Protein AF-A0A136LK55-F1 (afdb_monomer_lite)

Radius of gyration: 18.81 Å; chains: 1; bounding box: 46×28×51 Å

pLDDT: mean 88.57, std 11.25, range [49.25, 97.56]

Structure (mmCIF, N/CA/C/O backbone):
data_AF-A0A136LK55-F1
#
_entry.id   AF-A0A136LK55-F1
#
loop_
_atom_site.group_PDB
_atom_site.id
_atom_site.type_symbol
_atom_site.label_atom_id
_atom_site.label_alt_id
_atom_site.label_comp_id
_atom_site.label_asym_id
_atom_site.label_entity_id
_atom_site.label_seq_id
_atom_site.pdbx_PDB_ins_code
_atom_site.Cartn_x
_atom_site.Cartn_y
_atom_site.Cartn_z
_atom_site.occupancy
_atom_site.B_iso_or_equiv
_atom_site.auth_seq_id
_atom_site.auth_comp_id
_atom_site.auth_asym_id
_atom_site.auth_atom_id
_atom_site.pdbx_PDB_model_num
ATOM 1 N N . ALA A 1 1 ? 3.756 -10.799 5.385 1.00 53.56 1 ALA A N 1
ATOM 2 C CA . ALA A 1 1 ? 4.457 -9.558 5.006 1.00 53.56 1 ALA A CA 1
ATOM 3 C C . ALA A 1 1 ? 5.941 -9.877 4.938 1.00 53.56 1 ALA A C 1
ATOM 5 O O . ALA A 1 1 ? 6.401 -10.653 5.768 1.00 53.56 1 ALA A O 1
ATOM 6 N N . ASP A 1 2 ? 6.641 -9.381 3.924 1.00 59.12 2 ASP A N 1
ATOM 7 C CA . ASP A 1 2 ? 8.095 -9.568 3.798 1.00 59.12 2 ASP A CA 1
ATOM 8 C C . ASP A 1 2 ? 8.825 -8.593 4.733 1.00 59.12 2 ASP A C 1
ATOM 10 O O . ASP A 1 2 ? 8.261 -7.560 5.096 1.00 59.12 2 ASP A O 1
ATOM 14 N N . LEU A 1 3 ? 10.064 -8.897 5.121 1.00 53.25 3 LEU A N 1
ATOM 15 C CA . LEU A 1 3 ? 10.860 -8.068 6.033 1.00 53.25 3 LEU A CA 1
ATOM 16 C C . LEU A 1 3 ? 11.080 -6.639 5.509 1.00 53.25 3 LEU A C 1
ATOM 18 O O . LEU A 1 3 ? 11.327 -5.731 6.301 1.00 53.25 3 LEU A O 1
ATOM 22 N N . PHE A 1 4 ? 10.983 -6.445 4.193 1.00 59.75 4 PHE A N 1
ATOM 23 C CA . PHE A 1 4 ? 11.211 -5.164 3.524 1.00 59.75 4 PHE A CA 1
ATOM 24 C C . PHE A 1 4 ? 9.923 -4.398 3.182 1.00 59.75 4 PHE A C 1
ATOM 26 O O . PHE A 1 4 ? 10.001 -3.285 2.659 1.00 59.75 4 PHE A O 1
ATOM 33 N N . ASP A 1 5 ? 8.736 -4.948 3.475 1.00 70.06 5 ASP A N 1
ATOM 34 C CA . ASP A 1 5 ? 7.486 -4.218 3.254 1.00 70.06 5 ASP A CA 1
ATOM 35 C C . ASP A 1 5 ? 7.338 -3.095 4.286 1.00 70.06 5 ASP A C 1
ATOM 37 O O . ASP A 1 5 ? 7.184 -3.328 5.487 1.00 70.06 5 ASP A O 1
ATOM 41 N N . SER A 1 6 ? 7.347 -1.857 3.800 1.00 75.44 6 SER A N 1
ATOM 42 C CA . SER A 1 6 ? 6.962 -0.684 4.573 1.00 75.44 6 SER A CA 1
ATOM 43 C C . SER A 1 6 ? 5.540 -0.260 4.215 1.00 75.44 6 SER A C 1
ATOM 45 O O . SER A 1 6 ? 5.188 -0.113 3.041 1.00 75.44 6 SER A O 1
ATOM 47 N N . PHE A 1 7 ? 4.725 -0.054 5.247 1.00 82.38 7 PHE A N 1
ATOM 48 C CA . PHE A 1 7 ? 3.375 0.488 5.143 1.00 82.38 7 PHE A CA 1
ATOM 49 C C . PHE A 1 7 ? 3.344 1.862 5.802 1.00 82.38 7 PHE A C 1
ATOM 51 O O . PHE A 1 7 ? 3.934 2.074 6.866 1.00 82.38 7 PHE A O 1
ATOM 58 N N . ILE A 1 8 ? 2.680 2.817 5.153 1.00 82.62 8 ILE A N 1
ATOM 59 C CA . ILE A 1 8 ? 2.512 4.155 5.721 1.00 82.62 8 ILE A CA 1
ATOM 60 C C . ILE A 1 8 ? 1.700 4.042 7.015 1.00 82.62 8 ILE A C 1
ATOM 62 O O . ILE A 1 8 ? 0.698 3.337 7.066 1.00 82.62 8 ILE A O 1
ATOM 66 N N . GLY A 1 9 ? 2.145 4.746 8.057 1.00 81.19 9 GLY A N 1
ATOM 67 C CA . GLY A 1 9 ? 1.479 4.771 9.362 1.00 81.19 9 GLY A CA 1
ATOM 68 C C . GLY A 1 9 ? 1.938 3.687 10.342 1.00 81.19 9 GLY A C 1
ATOM 69 O O . GLY A 1 9 ? 1.611 3.781 11.522 1.00 81.19 9 GLY A O 1
ATOM 70 N N . GLU A 1 10 ? 2.756 2.720 9.915 1.00 87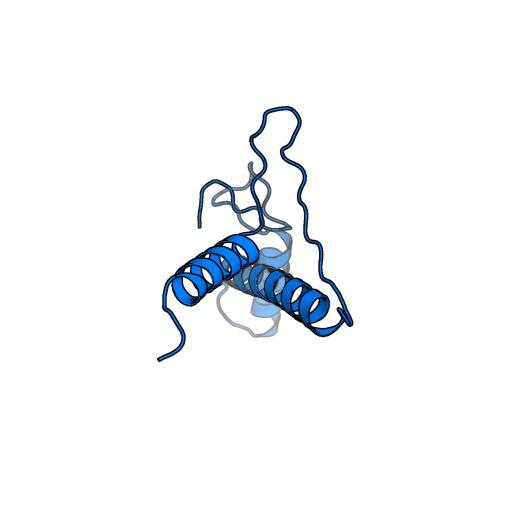.44 10 GLU A N 1
ATOM 71 C CA . GLU A 1 10 ? 3.267 1.648 10.781 1.00 87.44 10 GL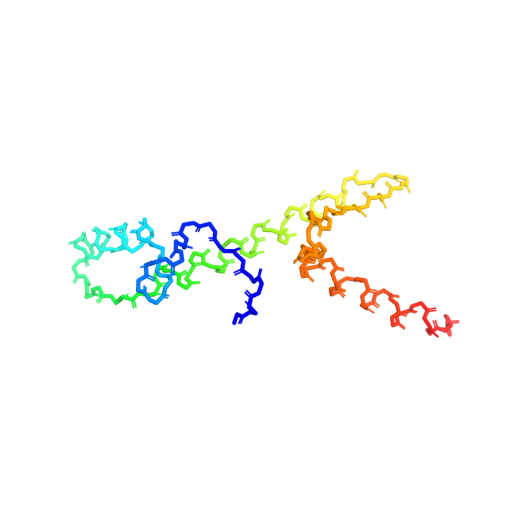U A CA 1
ATOM 72 C C . GLU A 1 10 ? 4.669 1.960 11.307 1.00 87.44 10 GLU A C 1
ATOM 74 O O . GLU A 1 10 ? 5.697 1.586 10.731 1.00 87.44 10 GLU A O 1
ATOM 79 N N . SER A 1 11 ? 4.722 2.666 12.433 1.00 83.44 11 SER A N 1
ATOM 80 C CA . SER A 1 11 ? 5.994 2.989 13.078 1.00 83.44 11 SER A CA 1
ATOM 81 C C . SER A 1 11 ? 6.643 1.744 13.687 1.00 83.44 11 SER A C 1
ATOM 83 O O . SER A 1 11 ? 5.988 0.942 14.347 1.00 83.44 11 SER A O 1
ATOM 85 N N . TRP A 1 12 ? 7.959 1.591 13.506 1.00 79.88 12 TRP A N 1
ATOM 86 C CA . TRP A 1 12 ? 8.686 0.374 13.897 1.00 79.88 12 TRP A CA 1
ATOM 87 C C . TRP A 1 12 ? 8.654 0.057 15.396 1.00 79.88 12 TRP A C 1
ATOM 89 O O . TRP A 1 12 ? 8.770 -1.108 15.764 1.00 79.88 12 TRP A O 1
ATOM 99 N N . PHE A 1 13 ? 8.517 1.089 16.230 1.00 79.94 13 PHE A N 1
ATOM 100 C CA . PHE A 1 13 ? 8.486 1.011 17.691 1.00 79.94 13 PHE A CA 1
ATOM 101 C C . PHE A 1 13 ? 7.078 0.764 18.249 1.00 79.94 13 PHE A C 1
ATOM 103 O O . PHE A 1 13 ? 6.915 0.591 19.455 1.00 79.94 13 PHE A O 1
ATOM 110 N N . VAL A 1 14 ? 6.051 0.780 17.395 1.00 85.12 14 VAL A N 1
ATOM 111 C CA . VAL A 1 14 ? 4.672 0.509 17.799 1.00 85.12 14 VAL A CA 1
ATOM 112 C C . VAL A 1 14 ? 4.471 -1.001 17.890 1.00 85.12 14 VAL A C 1
ATOM 114 O O . VAL A 1 14 ? 4.883 -1.744 16.994 1.00 85.12 14 VAL A O 1
ATOM 117 N N . ARG A 1 15 ? 3.831 -1.450 18.980 1.00 86.12 15 ARG A N 1
ATOM 118 C CA . ARG A 1 15 ? 3.474 -2.859 19.203 1.00 86.12 15 ARG A CA 1
ATOM 119 C C . ARG A 1 15 ? 2.754 -3.412 17.973 1.00 86.12 15 ARG A C 1
ATOM 121 O O . ARG A 1 15 ? 1.919 -2.725 17.394 1.00 86.12 15 ARG A O 1
ATOM 128 N N . ASP A 1 16 ? 3.127 -4.620 17.558 1.00 84.12 16 ASP A N 1
ATOM 129 C CA . ASP A 1 16 ? 2.553 -5.339 16.410 1.00 84.12 16 ASP A CA 1
ATOM 130 C C . ASP A 1 16 ? 2.547 -4.560 15.081 1.00 84.12 16 ASP A C 1
ATOM 132 O O . ASP A 1 16 ? 1.862 -4.939 14.129 1.00 84.12 16 ASP A O 1
ATOM 136 N N . ARG A 1 17 ? 3.350 -3.484 14.988 1.00 88.06 17 ARG A N 1
ATOM 137 C CA . ARG A 1 17 ? 3.403 -2.576 13.833 1.00 88.06 17 ARG A CA 1
ATOM 138 C C . ARG A 1 17 ? 2.021 -2.017 13.487 1.00 88.06 17 ARG A C 1
ATOM 140 O O . ARG A 1 17 ? 1.679 -1.899 12.316 1.00 88.06 17 ARG A O 1
ATOM 147 N N . LEU A 1 18 ? 1.222 -1.693 14.505 1.00 91.56 18 LEU A N 1
ATOM 148 C CA . LEU A 1 18 ? -0.102 -1.112 14.300 1.00 91.56 18 LEU A CA 1
ATOM 149 C C . LEU A 1 18 ? -0.016 0.236 13.579 1.00 91.56 18 LEU A C 1
ATOM 151 O O . LEU A 1 18 ? 0.837 1.078 13.885 1.00 91.56 18 LEU A O 1
ATOM 155 N N . ASN A 1 19 ? -0.961 0.462 12.671 1.00 93.81 19 ASN A N 1
ATOM 156 C CA . ASN A 1 19 ? -1.235 1.785 12.143 1.00 93.81 19 ASN A CA 1
ATOM 157 C C . ASN A 1 19 ? -2.159 2.515 13.124 1.00 93.81 19 ASN A C 1
ATOM 159 O O . ASN A 1 19 ? -3.381 2.405 13.060 1.00 93.81 19 ASN A O 1
ATOM 163 N N . LEU A 1 20 ? -1.560 3.273 14.046 1.00 93.44 20 LEU A N 1
ATOM 164 C CA . LEU A 1 20 ? -2.293 3.942 15.127 1.00 93.44 20 LEU A CA 1
ATOM 165 C C . LEU A 1 20 ? -3.382 4.897 14.626 1.00 93.44 20 LEU A C 1
ATOM 167 O O . LEU A 1 20 ? -4.388 5.072 15.306 1.00 93.44 20 LEU A O 1
ATOM 171 N N . GLN A 1 21 ? -3.195 5.512 13.454 1.00 94.25 21 GLN A N 1
ATOM 172 C CA . GLN A 1 21 ? -4.200 6.401 12.871 1.00 94.25 21 GLN A CA 1
ATOM 173 C C . GLN A 1 21 ? -5.431 5.603 12.436 1.00 94.25 21 GLN A C 1
ATOM 175 O O . GLN A 1 21 ? -6.549 5.951 12.814 1.00 94.25 21 GLN A O 1
ATOM 180 N N . SER A 1 22 ? -5.221 4.506 11.705 1.00 95.75 22 SER A N 1
ATOM 181 C CA . SER A 1 22 ? -6.299 3.612 11.275 1.00 95.75 22 SER A CA 1
ATOM 182 C C . SER A 1 22 ? -7.017 2.970 12.463 1.00 95.75 22 SER A C 1
ATOM 184 O O . SER A 1 22 ? -8.244 2.960 12.499 1.00 95.75 22 SER A O 1
ATOM 186 N N . GLU A 1 23 ? -6.278 2.500 13.473 1.00 96.62 23 GLU A N 1
ATOM 187 C CA . GLU A 1 23 ? -6.876 1.921 14.684 1.00 96.62 23 GLU A CA 1
ATOM 188 C C . GLU A 1 23 ? -7.687 2.955 15.481 1.00 96.62 23 GLU A C 1
ATOM 190 O O . GLU A 1 23 ? -8.788 2.653 15.939 1.00 96.62 23 GLU A O 1
ATOM 195 N N . ALA A 1 24 ? -7.196 4.193 15.618 1.00 95.88 24 ALA A N 1
ATOM 196 C CA . ALA A 1 24 ? -7.928 5.255 16.311 1.00 95.88 24 ALA A CA 1
ATOM 197 C C . ALA A 1 24 ? -9.243 5.607 15.597 1.00 95.88 24 ALA A C 1
ATOM 199 O O . ALA A 1 24 ? -10.281 5.751 16.245 1.00 95.88 24 ALA A O 1
ATOM 200 N N . LEU A 1 25 ? -9.222 5.698 14.264 1.00 96.88 25 LEU A N 1
ATOM 201 C CA . LEU A 1 25 ? -10.432 5.918 13.470 1.00 96.88 25 LEU A CA 1
ATOM 202 C C . LEU A 1 25 ? -11.416 4.752 13.606 1.00 96.88 25 LEU A C 1
ATOM 204 O O . LEU A 1 25 ? -12.611 4.983 13.778 1.00 96.88 25 LEU A O 1
ATOM 208 N N . ALA A 1 26 ? -10.929 3.510 13.599 1.00 97.00 26 ALA A N 1
ATOM 209 C CA . ALA A 1 26 ? -11.774 2.335 13.777 1.00 97.00 26 ALA A CA 1
ATOM 210 C C . ALA A 1 26 ? -12.420 2.286 15.167 1.00 97.00 26 ALA A C 1
ATOM 212 O O . ALA A 1 26 ? -13.602 1.971 15.276 1.00 97.00 26 ALA A O 1
ATOM 213 N N . GLN A 1 27 ? -11.697 2.663 16.226 1.00 96.94 27 GLN A N 1
ATOM 214 C CA . GLN A 1 27 ? -12.284 2.797 17.562 1.00 96.94 27 GLN A CA 1
ATOM 215 C C . GLN A 1 27 ? -13.424 3.821 17.568 1.00 96.94 27 GLN A C 1
ATOM 217 O O . GLN A 1 27 ? -14.519 3.505 18.032 1.00 96.94 27 GLN A O 1
ATOM 222 N N . LEU A 1 28 ? -13.219 5.006 16.984 1.00 97.56 28 LEU A N 1
ATOM 223 C CA . LEU A 1 28 ? -14.275 6.018 16.867 1.00 97.56 28 LEU A CA 1
ATOM 224 C C . LEU A 1 28 ? -15.482 5.497 16.076 1.00 97.56 28 LEU A C 1
ATOM 226 O O . LEU A 1 28 ? -16.619 5.659 16.517 1.00 97.56 28 LEU A O 1
ATOM 230 N N . GLN A 1 29 ? -15.244 4.814 14.957 1.00 97.12 29 GLN A N 1
ATOM 231 C CA . GLN A 1 29 ? -16.307 4.230 14.142 1.00 97.12 29 GLN A CA 1
ATOM 232 C C . GLN A 1 29 ? -17.100 3.170 14.920 1.00 97.12 29 GLN A C 1
ATOM 234 O O . GLN A 1 29 ? -18.327 3.158 14.888 1.00 97.12 29 GLN A O 1
ATOM 239 N N . THR A 1 30 ? -16.424 2.321 15.696 1.00 96.75 30 THR A N 1
ATOM 240 C CA . THR A 1 30 ? -17.090 1.287 16.503 1.00 96.75 30 THR A CA 1
ATOM 241 C C . THR A 1 30 ? -17.949 1.867 17.628 1.00 96.75 30 THR A C 1
ATOM 243 O O . THR A 1 30 ? -19.002 1.304 17.930 1.00 96.75 30 THR A O 1
ATOM 246 N N . LEU A 1 31 ? -17.550 3.015 18.198 1.00 96.19 31 LEU A N 1
ATOM 247 C CA . LEU A 1 31 ? -18.351 3.757 19.176 1.00 96.19 31 LEU A CA 1
ATOM 248 C C . LEU A 1 31 ? -19.631 4.322 18.548 1.00 96.19 31 LEU A C 1
ATOM 250 O O . LEU A 1 31 ? -20.678 4.292 19.189 1.00 96.19 31 LEU A O 1
ATOM 254 N N . ILE A 1 32 ? -19.555 4.801 17.302 1.00 97.12 32 ILE A N 1
ATOM 255 C CA . ILE A 1 32 ? -20.717 5.284 16.541 1.00 97.12 32 ILE A CA 1
ATOM 256 C C . ILE A 1 32 ? -21.656 4.120 16.195 1.00 97.12 32 ILE A C 1
ATOM 258 O O . ILE A 1 32 ? -22.866 4.226 16.380 1.00 97.12 32 ILE A O 1
ATOM 262 N N . ASP A 1 33 ? -21.101 2.996 15.739 1.00 95.75 33 ASP A N 1
ATOM 263 C CA . ASP A 1 33 ? -21.877 1.850 15.251 1.00 95.75 33 ASP A CA 1
ATOM 264 C C . ASP A 1 33 ? -22.389 0.922 16.368 1.00 95.75 33 ASP A C 1
ATOM 266 O O . ASP A 1 33 ? -23.132 -0.024 16.093 1.00 95.75 33 ASP A O 1
ATOM 270 N N . GLY A 1 34 ? -21.962 1.136 17.617 1.00 94.31 34 GLY A N 1
ATOM 271 C CA . GLY A 1 34 ? -22.281 0.266 18.753 1.00 94.31 34 GLY A CA 1
ATOM 272 C C . GLY A 1 34 ? -21.705 -1.150 18.625 1.00 94.31 34 GLY A C 1
ATOM 273 O O . GLY A 1 34 ? -22.277 -2.106 19.151 1.00 94.31 34 GLY A O 1
ATOM 274 N N . ARG A 1 35 ? -20.596 -1.312 17.895 1.00 94.25 35 ARG A N 1
ATOM 275 C CA . ARG A 1 35 ? -19.945 -2.610 17.640 1.00 94.25 35 ARG A CA 1
ATOM 276 C C . ARG A 1 35 ? -18.697 -2.772 18.511 1.00 94.25 35 ARG A C 1
ATOM 278 O O . ARG A 1 35 ? -18.083 -1.778 18.882 1.00 94.25 35 ARG A O 1
ATOM 285 N N . PRO A 1 36 ? -18.272 -4.007 18.833 1.00 94.62 36 PRO A N 1
ATOM 286 C CA . PRO A 1 36 ? -17.016 -4.209 19.542 1.00 94.62 36 PRO A CA 1
ATOM 287 C C . PRO A 1 36 ? -15.822 -3.915 18.625 1.00 94.62 36 PRO A C 1
ATOM 289 O O . PRO A 1 36 ? -15.731 -4.451 17.518 1.00 94.62 36 PRO A O 1
ATOM 292 N N . TYR A 1 37 ? -14.883 -3.111 19.117 1.00 96.19 37 TYR A N 1
ATOM 293 C CA . TYR A 1 37 ? -13.590 -2.901 18.471 1.00 96.19 37 TYR A CA 1
ATOM 294 C C . TYR A 1 37 ? -12.742 -4.182 18.486 1.00 96.19 37 TYR A C 1
ATOM 296 O O . TYR A 1 37 ? -12.721 -4.925 19.471 1.00 96.19 37 TYR A O 1
ATOM 304 N N . ARG A 1 38 ? -12.028 -4.429 17.382 1.00 96.19 38 ARG A N 1
ATOM 305 C CA . ARG A 1 38 ? -11.059 -5.520 17.232 1.00 96.19 38 ARG A CA 1
ATOM 306 C C . ARG A 1 38 ? -9.729 -4.937 16.764 1.00 96.19 38 ARG A C 1
ATOM 308 O O . ARG A 1 38 ? -9.625 -4.496 15.623 1.00 96.19 38 ARG A O 1
ATOM 315 N N . GLU A 1 39 ? -8.739 -4.949 17.650 1.00 94.62 39 GLU A N 1
ATOM 316 C CA . GLU A 1 39 ? -7.402 -4.414 17.377 1.00 94.62 39 GLU A CA 1
ATOM 317 C C . GLU A 1 39 ? -6.739 -5.121 16.190 1.00 94.62 39 GLU A C 1
ATOM 319 O O . GLU A 1 39 ? -6.806 -6.345 16.056 1.00 94.62 39 GLU A O 1
ATOM 324 N N . GLY A 1 40 ? -6.099 -4.336 15.325 1.00 94.69 40 GLY A N 1
ATOM 325 C CA . GLY A 1 40 ? -5.301 -4.830 14.206 1.00 94.69 40 GLY A CA 1
ATOM 326 C C . GLY A 1 40 ? -6.094 -5.069 12.923 1.00 94.69 40 GLY A C 1
ATOM 327 O O . GLY A 1 40 ? -5.484 -5.191 11.859 1.00 94.69 40 GLY A O 1
ATOM 328 N N . VAL A 1 41 ? -7.432 -5.101 12.983 1.00 95.94 41 VAL A N 1
ATOM 329 C CA . VAL A 1 41 ? -8.279 -5.237 11.785 1.00 95.94 41 VAL A CA 1
ATOM 330 C C . VAL A 1 41 ? -8.092 -4.031 10.868 1.00 95.94 41 VAL A C 1
ATOM 332 O O . VAL A 1 41 ? -7.787 -4.204 9.691 1.00 95.94 41 VAL A O 1
ATOM 335 N N . ALA A 1 42 ? -8.174 -2.819 11.418 1.00 96.19 42 ALA A N 1
ATOM 336 C CA . ALA A 1 42 ? -8.027 -1.590 10.643 1.00 96.19 42 ALA A CA 1
ATOM 337 C C . ALA A 1 42 ? -6.606 -1.420 10.083 1.00 96.19 42 ALA A C 1
ATOM 339 O O . ALA A 1 42 ? -6.425 -0.933 8.970 1.00 96.19 42 ALA A O 1
ATOM 340 N N . THR A 1 43 ? -5.583 -1.863 10.818 1.00 95.06 43 THR A N 1
ATOM 341 C CA . THR A 1 43 ? -4.206 -1.933 10.313 1.00 95.06 43 THR A CA 1
ATOM 342 C C . THR A 1 43 ? -4.106 -2.899 9.134 1.00 95.06 43 THR A C 1
ATOM 344 O O . THR A 1 43 ? -3.508 -2.561 8.116 1.00 95.06 43 THR A O 1
ATOM 347 N N . ALA A 1 44 ? -4.685 -4.099 9.237 1.00 94.25 44 ALA A N 1
ATOM 348 C CA . ALA A 1 44 ? -4.648 -5.081 8.155 1.00 94.25 44 ALA A CA 1
ATOM 349 C C . ALA A 1 44 ? -5.356 -4.573 6.889 1.00 94.25 44 ALA A C 1
ATOM 351 O O . ALA A 1 44 ? -4.826 -4.738 5.790 1.00 94.25 44 ALA A O 1
ATOM 352 N N . GLU A 1 45 ? -6.501 -3.908 7.043 1.00 95.56 45 GLU A N 1
ATOM 353 C CA . GLU A 1 45 ? -7.210 -3.242 5.946 1.00 95.56 45 GLU A CA 1
ATOM 354 C C . GLU A 1 45 ? -6.353 -2.128 5.327 1.00 95.56 45 GLU A C 1
ATOM 356 O O . GLU A 1 45 ? -6.126 -2.128 4.118 1.00 95.56 45 GLU A O 1
ATOM 361 N N . ALA A 1 46 ? -5.743 -1.267 6.149 1.00 94.25 46 ALA A N 1
ATOM 362 C CA . ALA A 1 46 ? -4.855 -0.206 5.672 1.00 94.25 46 ALA A CA 1
ATOM 363 C C . ALA A 1 46 ? -3.643 -0.741 4.882 1.00 94.25 46 ALA A C 1
ATOM 365 O O . ALA A 1 46 ? -3.203 -0.113 3.916 1.00 94.25 46 ALA A O 1
ATOM 366 N N . ARG A 1 47 ? -3.107 -1.916 5.247 1.00 93.00 47 ARG A N 1
ATOM 367 C CA . ARG A 1 47 ? -2.050 -2.590 4.471 1.00 93.00 47 ARG A CA 1
ATOM 368 C C . ARG A 1 47 ? -2.531 -2.984 3.077 1.00 93.00 47 ARG A C 1
ATOM 370 O O . ARG A 1 47 ? -1.790 -2.800 2.109 1.00 93.00 47 ARG A O 1
ATOM 377 N N . ILE A 1 48 ? -3.746 -3.527 2.976 1.00 94.38 48 ILE A N 1
ATOM 378 C CA . ILE A 1 48 ? -4.358 -3.924 1.701 1.00 94.38 48 ILE A CA 1
ATOM 379 C C . ILE A 1 48 ? -4.592 -2.688 0.835 1.00 94.38 48 ILE A C 1
ATOM 381 O O . ILE A 1 48 ? -4.158 -2.678 -0.316 1.00 94.38 48 ILE A O 1
ATOM 385 N N . ASP A 1 49 ? -5.182 -1.634 1.395 1.00 94.56 49 ASP A N 1
ATOM 386 C CA . ASP A 1 49 ? -5.452 -0.385 0.677 1.00 94.56 49 ASP A CA 1
ATOM 387 C C . ASP A 1 49 ? -4.162 0.249 0.151 1.00 94.56 49 ASP A C 1
ATOM 389 O O . ASP A 1 49 ? -4.074 0.654 -1.011 1.00 94.56 49 ASP A O 1
ATOM 393 N N . TYR A 1 50 ? -3.110 0.269 0.972 1.00 92.12 50 TYR A N 1
ATOM 394 C CA . TYR A 1 50 ? -1.812 0.787 0.559 1.00 92.12 50 TYR A CA 1
ATOM 395 C C . TYR A 1 50 ? -1.174 -0.048 -0.561 1.00 92.12 50 TYR A C 1
ATOM 397 O O . TYR A 1 50 ? -0.623 0.502 -1.520 1.00 92.12 50 TYR A O 1
ATOM 405 N N . ALA A 1 51 ? -1.255 -1.379 -0.476 1.00 92.06 51 ALA A N 1
ATOM 406 C CA . ALA A 1 51 ? -0.769 -2.266 -1.529 1.00 92.06 51 ALA A CA 1
ATOM 407 C C . ALA A 1 51 ? -1.563 -2.092 -2.837 1.00 92.06 51 ALA A C 1
ATOM 409 O O . ALA A 1 51 ? -0.964 -2.023 -3.915 1.00 92.06 51 ALA A O 1
ATOM 410 N N . ALA A 1 52 ? -2.889 -1.968 -2.743 1.00 94.25 52 ALA A N 1
ATOM 411 C CA . ALA A 1 52 ? -3.777 -1.729 -3.874 1.00 94.25 52 ALA A CA 1
ATOM 412 C C . ALA A 1 52 ? -3.463 -0.394 -4.562 1.00 94.25 52 ALA A C 1
ATOM 414 O O . ALA A 1 52 ? -3.358 -0.343 -5.788 1.00 94.25 52 ALA A O 1
ATOM 415 N N . GLU A 1 53 ? -3.219 0.668 -3.794 1.00 94.81 53 GLU A N 1
ATOM 416 C CA . GLU A 1 53 ? -2.853 1.968 -4.354 1.00 94.81 53 GLU A CA 1
ATOM 417 C C . GLU A 1 53 ? -1.497 1.922 -5.073 1.00 94.81 53 GLU A C 1
ATOM 419 O O . GLU A 1 53 ? -1.359 2.447 -6.179 1.00 94.81 53 GLU A O 1
ATOM 424 N N . ARG A 1 54 ? -0.496 1.224 -4.518 1.00 91.94 54 ARG A N 1
ATOM 425 C CA . ARG A 1 54 ? 0.801 1.026 -5.195 1.00 91.94 54 ARG A CA 1
ATOM 426 C C . ARG A 1 54 ? 0.649 0.286 -6.525 1.00 91.94 54 ARG A 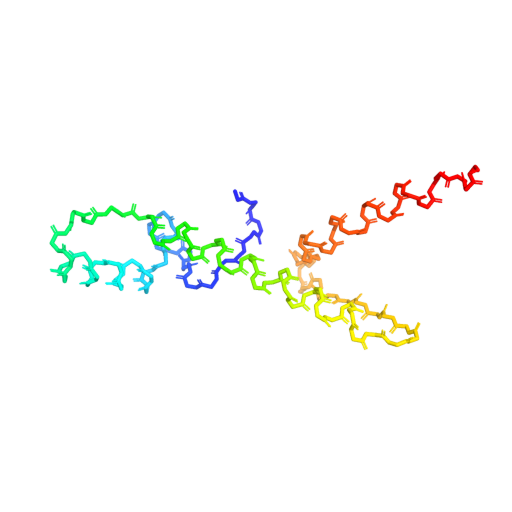C 1
ATOM 428 O O . ARG A 1 54 ? 1.278 0.672 -7.512 1.00 91.94 54 ARG A O 1
ATOM 435 N N . LEU A 1 55 ? -0.193 -0.747 -6.563 1.00 94.19 55 LEU A N 1
ATOM 436 C CA . LEU A 1 55 ? -0.531 -1.469 -7.793 1.00 94.19 55 LEU A CA 1
ATOM 437 C C . LEU A 1 55 ? -1.239 -0.561 -8.803 1.00 94.19 55 LEU A C 1
ATOM 439 O O . LEU A 1 55 ? -0.873 -0.550 -9.979 1.00 94.19 55 LEU A O 1
ATOM 443 N N . ARG A 1 56 ? -2.206 0.241 -8.346 1.00 95.38 56 ARG A N 1
ATOM 444 C CA . ARG A 1 56 ? -2.935 1.195 -9.187 1.00 95.38 56 ARG A CA 1
ATOM 445 C C . ARG A 1 56 ? -1.989 2.208 -9.821 1.00 95.38 56 ARG A C 1
ATOM 447 O O . ARG A 1 56 ? -2.090 2.458 -11.020 1.00 95.38 56 ARG A O 1
ATOM 454 N N . LEU A 1 57 ? -1.061 2.774 -9.049 1.00 94.25 57 LEU A N 1
ATOM 455 C CA . LEU A 1 57 ? -0.074 3.726 -9.560 1.00 94.25 57 LEU A CA 1
ATOM 456 C C . LEU A 1 57 ? 0.837 3.096 -10.620 1.00 94.25 57 LEU A C 1
ATOM 458 O O . LEU A 1 57 ? 1.060 3.722 -11.656 1.00 94.25 57 LEU A O 1
ATOM 462 N N . LEU A 1 58 ? 1.298 1.856 -10.413 1.00 94.31 58 LEU A N 1
ATOM 463 C CA . LEU A 1 58 ? 2.067 1.125 -11.425 1.00 94.31 58 LEU A CA 1
ATOM 464 C C . LEU A 1 58 ? 1.243 0.910 -12.704 1.00 94.31 58 LEU A C 1
ATOM 466 O O . LEU A 1 58 ? 1.700 1.262 -13.788 1.00 94.31 58 LEU A O 1
ATOM 470 N N . TYR A 1 59 ? 0.017 0.396 -12.583 1.00 96.00 59 TYR A N 1
ATOM 471 C CA . TYR A 1 59 ? -0.885 0.172 -13.718 1.00 96.00 59 TYR A CA 1
ATOM 472 C C . TYR A 1 59 ? -1.147 1.457 -14.513 1.00 96.00 59 TYR A C 1
ATOM 474 O O . TYR A 1 59 ? -1.069 1.483 -15.742 1.00 96.00 59 TYR A O 1
ATOM 482 N N . VAL A 1 60 ? -1.421 2.554 -13.809 1.00 97.38 60 VAL A N 1
ATOM 483 C CA . VAL A 1 60 ? -1.657 3.863 -14.418 1.00 97.38 60 VAL A CA 1
ATOM 484 C C . VAL A 1 60 ? -0.392 4.409 -15.090 1.00 97.38 60 VAL A C 1
ATOM 486 O O . VAL A 1 60 ? -0.497 5.084 -16.111 1.00 97.38 60 VAL A O 1
ATOM 489 N N . GLY A 1 61 ? 0.794 4.148 -14.536 1.00 95.56 61 GLY A N 1
ATOM 490 C CA . GLY A 1 61 ? 2.067 4.491 -15.172 1.00 95.56 61 GLY A CA 1
ATOM 491 C C . GLY A 1 61 ? 2.281 3.718 -16.473 1.00 95.56 61 GLY A C 1
ATOM 492 O O . GLY A 1 61 ? 2.571 4.324 -17.501 1.00 95.56 61 GLY A O 1
ATOM 493 N N . ILE A 1 62 ? 2.050 2.401 -16.442 1.00 95.12 62 ILE A N 1
ATOM 494 C CA . ILE A 1 62 ? 2.166 1.516 -17.610 1.00 95.12 62 ILE A CA 1
ATOM 495 C C . ILE A 1 62 ? 1.218 1.956 -18.726 1.00 95.12 62 ILE A C 1
ATOM 497 O O . ILE A 1 62 ? 1.637 2.155 -19.859 1.00 95.12 62 ILE A O 1
ATOM 501 N N . THR A 1 63 ? -0.059 2.157 -18.404 1.00 97.06 63 THR A N 1
ATOM 502 C CA . THR A 1 63 ? -1.094 2.472 -19.402 1.00 97.06 63 THR A CA 1
ATOM 503 C C . THR A 1 63 ? -1.015 3.892 -19.965 1.00 97.06 63 THR A C 1
ATOM 505 O O . THR A 1 63 ? -1.670 4.187 -20.963 1.00 97.06 63 THR A O 1
ATOM 508 N N . ARG A 1 64 ? -0.217 4.783 -19.361 1.00 97.31 64 ARG A N 1
ATOM 509 C CA . ARG A 1 64 ? 0.043 6.133 -19.888 1.00 97.31 64 ARG A CA 1
ATOM 510 C C . ARG A 1 64 ? 1.261 6.221 -20.809 1.00 97.31 64 ARG A C 1
ATOM 512 O O . ARG A 1 64 ? 1.382 7.218 -21.522 1.00 97.31 64 ARG A O 1
ATOM 519 N N . ALA A 1 65 ? 2.155 5.234 -20.798 1.00 97.00 65 ALA A N 1
ATOM 520 C CA . ALA A 1 65 ? 3.302 5.207 -21.700 1.00 97.00 65 ALA A CA 1
ATOM 521 C C . ALA A 1 65 ? 2.835 5.000 -23.151 1.00 97.00 65 ALA A C 1
ATOM 523 O O . ALA A 1 65 ? 1.977 4.161 -23.413 1.00 97.00 65 ALA A O 1
ATOM 524 N N . ARG A 1 66 ? 3.365 5.794 -24.092 1.00 96.44 66 ARG A N 1
ATOM 525 C CA . ARG A 1 66 ? 2.920 5.775 -25.501 1.00 96.44 66 ARG A CA 1
ATOM 526 C C . ARG A 1 66 ? 3.877 5.035 -26.428 1.00 96.44 66 ARG A C 1
ATOM 528 O O . ARG A 1 66 ? 3.415 4.320 -27.306 1.00 96.44 66 ARG A O 1
ATOM 535 N N . GLU A 1 67 ? 5.177 5.220 -26.231 1.00 96.12 67 GLU A N 1
ATOM 536 C CA . GLU A 1 67 ? 6.223 4.620 -27.071 1.00 96.12 67 GLU A CA 1
ATOM 537 C C . GLU A 1 67 ? 7.141 3.741 -26.226 1.00 96.12 67 GLU A C 1
ATOM 539 O O . GLU A 1 67 ? 7.295 2.558 -26.507 1.00 96.12 67 GLU A O 1
ATOM 544 N N . GLU A 1 68 ? 7.674 4.292 -25.133 1.00 95.69 68 GLU A N 1
ATOM 545 C CA . GLU A 1 68 ? 8.576 3.580 -24.232 1.00 95.69 68 GLU A CA 1
ATOM 546 C C . GLU A 1 68 ? 8.207 3.819 -22.763 1.00 95.69 68 GLU A C 1
ATOM 548 O O . GLU A 1 68 ? 7.679 4.872 -22.389 1.00 95.69 68 GLU A O 1
ATOM 553 N N . LEU A 1 69 ? 8.504 2.828 -21.919 1.00 93.81 69 LEU A N 1
ATOM 554 C CA . LEU A 1 69 ? 8.357 2.894 -20.468 1.00 93.81 69 LEU A CA 1
ATOM 555 C C . LEU A 1 69 ? 9.685 2.518 -19.813 1.00 93.81 69 LEU A C 1
ATOM 557 O O . LEU A 1 69 ? 10.127 1.375 -19.902 1.00 93.81 69 LEU A O 1
ATOM 561 N N . TYR A 1 70 ? 10.282 3.473 -19.105 1.00 94.44 70 TYR A N 1
ATOM 562 C CA . TYR A 1 70 ? 11.455 3.238 -18.273 1.00 94.44 70 TYR A CA 1
ATOM 563 C C . TYR A 1 70 ? 11.072 3.331 -16.796 1.00 94.44 70 TYR A C 1
ATOM 565 O O . TYR A 1 70 ? 10.516 4.337 -16.354 1.00 94.44 70 TYR A O 1
ATOM 573 N N . ILE A 1 71 ? 11.377 2.283 -16.029 1.00 93.62 71 ILE A N 1
ATOM 574 C CA . ILE A 1 71 ? 11.158 2.238 -14.581 1.00 93.62 71 ILE A CA 1
ATOM 575 C C . ILE A 1 71 ? 12.505 2.002 -13.903 1.00 93.62 71 ILE A C 1
ATOM 577 O O . ILE A 1 71 ? 13.231 1.075 -14.256 1.00 93.62 71 ILE A O 1
ATOM 581 N N . SER A 1 72 ? 12.819 2.823 -12.905 1.00 93.31 72 SER A N 1
ATOM 582 C CA . SER A 1 72 ? 14.003 2.680 -12.064 1.00 93.31 72 SER A CA 1
ATOM 583 C C . SER A 1 72 ? 13.647 2.848 -10.590 1.00 93.31 72 SER A C 1
ATOM 585 O O . SER A 1 72 ? 12.589 3.371 -10.233 1.00 93.31 72 SER A O 1
ATOM 587 N N . TRP A 1 73 ? 14.540 2.391 -9.719 1.00 91.94 73 TRP A N 1
ATOM 588 C CA . TRP A 1 73 ? 14.450 2.589 -8.278 1.00 91.94 73 TRP A CA 1
ATOM 589 C C . TRP A 1 73 ? 15.826 2.940 -7.715 1.00 91.94 73 TRP A C 1
ATOM 591 O O . TRP A 1 73 ? 16.863 2.698 -8.333 1.00 91.94 73 TRP A O 1
ATOM 601 N N . ASN A 1 74 ? 15.831 3.540 -6.529 1.00 91.38 74 ASN A N 1
ATOM 602 C CA . ASN A 1 74 ? 17.053 3.835 -5.793 1.00 91.38 74 ASN A CA 1
ATOM 603 C C . ASN A 1 74 ? 17.481 2.582 -5.014 1.00 91.38 74 ASN A C 1
ATOM 605 O O . ASN A 1 74 ? 16.637 1.970 -4.369 1.00 91.38 74 ASN A O 1
ATOM 609 N N . THR A 1 75 ? 18.766 2.224 -5.040 1.00 88.75 75 THR A N 1
ATOM 610 C CA . THR A 1 75 ? 19.322 1.072 -4.299 1.00 88.75 75 THR A CA 1
ATOM 611 C C . THR A 1 75 ? 19.737 1.406 -2.861 1.00 88.75 75 THR A C 1
ATOM 613 O O . THR A 1 75 ? 20.084 0.525 -2.082 1.00 88.75 75 THR A O 1
ATOM 616 N N . GLY A 1 76 ? 19.652 2.674 -2.464 1.00 88.62 76 GLY A N 1
ATOM 617 C CA . GLY A 1 76 ? 20.036 3.169 -1.149 1.00 88.62 76 GLY A CA 1
ATOM 618 C C . GLY A 1 76 ? 21.550 3.296 -0.994 1.00 88.62 76 GLY A C 1
ATOM 619 O O . GLY A 1 76 ? 22.338 2.739 -1.753 1.00 88.62 76 GLY A O 1
ATOM 620 N N . LYS A 1 77 ? 21.993 4.020 0.042 1.00 86.00 77 LYS A N 1
ATOM 621 C CA . LYS A 1 77 ? 23.431 4.166 0.347 1.00 86.00 77 LYS A CA 1
ATOM 622 C C . LYS A 1 77 ? 24.099 2.842 0.738 1.00 86.00 77 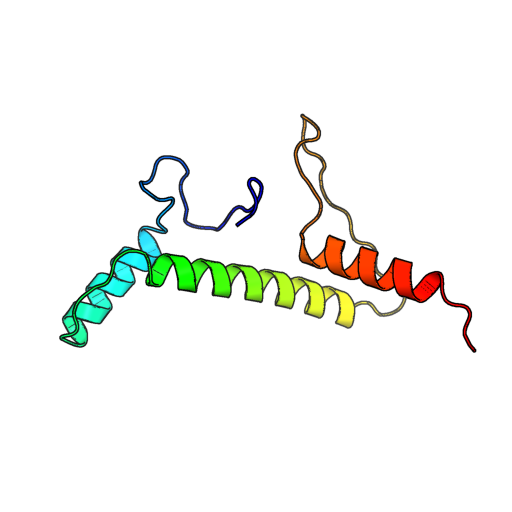LYS A C 1
ATOM 624 O O . LYS A 1 77 ? 25.316 2.738 0.645 1.00 86.00 77 LYS A O 1
ATOM 629 N N . ARG A 1 78 ? 23.319 1.870 1.225 1.00 87.12 78 ARG A N 1
ATOM 630 C CA . ARG A 1 78 ? 23.794 0.560 1.694 1.00 87.12 78 ARG A CA 1
ATOM 631 C C . ARG A 1 78 ? 23.417 -0.593 0.757 1.00 87.12 78 ARG A C 1
ATOM 633 O O . ARG A 1 78 ? 23.751 -1.728 1.075 1.00 87.12 78 ARG A O 1
ATOM 640 N N . GLY A 1 79 ? 22.767 -0.321 -0.378 1.00 83.62 79 GLY A N 1
ATOM 641 C CA . GLY A 1 79 ? 22.326 -1.370 -1.307 1.00 83.62 79 GLY A CA 1
ATOM 642 C C . GLY A 1 79 ? 21.124 -2.180 -0.806 1.00 83.62 79 GLY A C 1
ATOM 643 O O . GLY A 1 79 ? 20.889 -3.281 -1.288 1.00 83.62 79 GLY A O 1
ATOM 644 N N . ASP A 1 80 ? 20.404 -1.674 0.192 1.00 83.19 80 ASP A N 1
ATOM 645 C CA . ASP A 1 80 ? 19.333 -2.362 0.911 1.00 83.19 80 ASP A CA 1
ATOM 646 C C . ASP A 1 80 ? 17.925 -2.017 0.403 1.00 83.19 80 ASP A C 1
ATOM 648 O O . ASP A 1 80 ? 16.948 -2.624 0.843 1.00 83.19 80 ASP A O 1
ATOM 652 N N . LEU A 1 81 ? 17.805 -1.073 -0.537 1.00 86.12 81 LEU A N 1
ATOM 653 C CA . LEU A 1 81 ? 16.534 -0.765 -1.186 1.00 86.12 81 LEU A CA 1
ATOM 654 C C . LEU A 1 81 ? 16.334 -1.641 -2.423 1.00 86.12 81 LEU A C 1
ATOM 656 O O . LEU A 1 81 ? 17.207 -1.754 -3.285 1.00 86.12 81 LEU A O 1
ATOM 660 N N . GLN A 1 82 ? 15.147 -2.230 -2.512 1.00 87.62 82 GLN A N 1
ATOM 661 C CA . GLN A 1 82 ? 14.769 -3.162 -3.568 1.00 87.62 82 GLN A CA 1
ATOM 662 C C . GLN A 1 82 ? 13.696 -2.553 -4.473 1.00 87.62 82 GLN A C 1
ATOM 664 O O . GLN A 1 82 ? 13.036 -1.571 -4.116 1.00 87.62 82 GLN A O 1
ATOM 669 N N . GLU A 1 83 ? 13.522 -3.142 -5.655 1.00 89.69 83 GLU A N 1
ATOM 670 C CA . GLU A 1 83 ? 12.405 -2.799 -6.531 1.00 89.69 83 GLU A CA 1
ATOM 671 C C . GLU A 1 83 ? 11.057 -3.044 -5.834 1.00 89.69 83 GLU A C 1
ATOM 673 O O . GLU A 1 83 ? 10.926 -3.843 -4.905 1.00 89.69 83 GLU A O 1
ATOM 678 N N . ALA A 1 84 ? 10.019 -2.332 -6.276 1.00 88.69 84 ALA A N 1
ATOM 679 C CA . ALA A 1 84 ? 8.681 -2.559 -5.751 1.00 8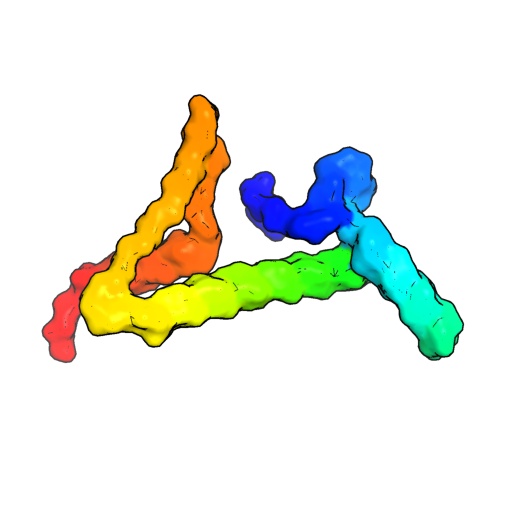8.69 84 ALA A CA 1
ATOM 680 C C . ALA A 1 84 ? 8.199 -3.965 -6.142 1.00 88.69 84 ALA A C 1
ATOM 682 O O . ALA A 1 84 ? 8.263 -4.325 -7.312 1.00 88.69 84 ALA A O 1
ATOM 683 N N . LYS A 1 85 ? 7.618 -4.723 -5.204 1.00 88.94 85 LYS A N 1
ATOM 684 C CA . LYS A 1 85 ? 7.137 -6.093 -5.468 1.00 88.94 85 LYS A CA 1
ATOM 685 C C . LYS A 1 85 ? 6.258 -6.259 -6.711 1.00 88.94 85 LYS A C 1
ATOM 687 O O . LYS A 1 85 ? 6.452 -7.236 -7.429 1.00 88.94 85 LYS A O 1
ATOM 692 N N . PRO A 1 86 ? 5.313 -5.344 -7.011 1.00 90.25 86 PRO A N 1
ATOM 693 C CA . PRO A 1 86 ? 4.555 -5.441 -8.252 1.00 90.25 86 PRO A CA 1
ATOM 694 C C . PRO A 1 86 ? 5.428 -5.413 -9.512 1.00 90.25 86 PRO A C 1
ATOM 696 O O . PRO A 1 86 ? 5.105 -6.079 -10.489 1.00 90.25 86 PRO A O 1
ATOM 699 N N . LEU A 1 87 ? 6.538 -4.667 -9.484 1.00 92.00 87 LEU A N 1
ATOM 700 C CA . LEU A 1 87 ? 7.505 -4.618 -10.577 1.00 92.00 87 LEU A CA 1
ATOM 701 C C . LEU A 1 87 ? 8.299 -5.925 -10.675 1.00 92.00 87 LEU A C 1
ATOM 703 O O . LEU A 1 87 ? 8.443 -6.440 -11.779 1.00 92.00 87 LEU A O 1
ATOM 707 N N . THR A 1 88 ? 8.729 -6.496 -9.543 1.00 91.88 88 THR A N 1
ATOM 708 C CA . THR A 1 88 ? 9.362 -7.827 -9.498 1.00 91.88 88 THR A CA 1
ATOM 709 C C . THR A 1 88 ? 8.471 -8.882 -10.140 1.00 91.88 88 THR A C 1
ATOM 711 O O . THR A 1 88 ? 8.896 -9.551 -11.077 1.00 91.88 88 THR A O 1
ATOM 714 N N . ALA A 1 89 ? 7.213 -8.972 -9.698 1.00 91.75 89 ALA A N 1
ATOM 715 C CA . ALA A 1 89 ? 6.254 -9.942 -10.218 1.00 91.75 89 ALA A CA 1
ATOM 716 C C . ALA A 1 89 ? 6.001 -9.750 -11.724 1.00 91.75 89 ALA A C 1
ATOM 718 O O . ALA A 1 89 ? 5.962 -10.720 -12.478 1.00 91.75 89 ALA A O 1
ATOM 719 N N . LEU A 1 90 ? 5.872 -8.498 -12.181 1.00 91.75 90 LEU A N 1
ATOM 720 C CA . LEU A 1 90 ? 5.707 -8.186 -13.601 1.00 91.75 90 LEU A CA 1
ATOM 721 C C . LEU A 1 90 ? 6.936 -8.599 -14.425 1.00 91.75 90 LEU A C 1
ATOM 723 O O . LEU A 1 90 ? 6.786 -9.182 -15.497 1.00 91.75 90 LEU A O 1
ATOM 727 N N . ARG A 1 91 ? 8.145 -8.315 -13.929 1.00 91.50 91 ARG A N 1
ATOM 728 C CA . ARG A 1 91 ? 9.409 -8.670 -14.585 1.00 91.50 91 ARG A CA 1
ATOM 729 C C . ARG A 1 91 ? 9.587 -10.183 -14.679 1.00 91.50 91 ARG A C 1
ATOM 731 O O . ARG A 1 91 ? 9.993 -10.674 -15.727 1.00 91.50 91 ARG A O 1
ATOM 738 N N . GLU A 1 92 ? 9.286 -10.912 -13.608 1.00 93.19 92 GLU A N 1
ATOM 739 C CA . GLU A 1 92 ? 9.341 -12.379 -13.574 1.00 93.19 92 GLU A CA 1
ATOM 740 C C . GLU A 1 92 ? 8.355 -12.998 -14.566 1.00 93.19 92 GLU A C 1
ATOM 742 O O . GLU A 1 92 ? 8.755 -13.816 -15.395 1.00 93.19 92 GLU A O 1
ATOM 747 N N . TRP A 1 93 ? 7.102 -12.533 -14.560 1.00 92.56 93 TRP A N 1
ATOM 748 C CA . TRP A 1 93 ? 6.087 -12.955 -15.527 1.00 92.56 93 TRP A CA 1
ATOM 749 C C . TRP A 1 93 ? 6.515 -12.678 -16.977 1.00 92.56 93 TRP A C 1
ATOM 751 O O . TRP A 1 93 ? 6.369 -13.530 -17.855 1.00 92.56 93 TRP A O 1
ATOM 761 N N . TRP A 1 94 ? 7.085 -11.499 -17.242 1.00 90.06 94 TRP A N 1
ATOM 762 C CA . TRP A 1 94 ? 7.557 -11.125 -18.576 1.00 90.06 94 TRP A CA 1
ATOM 763 C C . TRP A 1 94 ? 8.730 -11.994 -19.039 1.00 90.06 94 TRP A C 1
ATOM 765 O O . TRP A 1 94 ? 8.781 -12.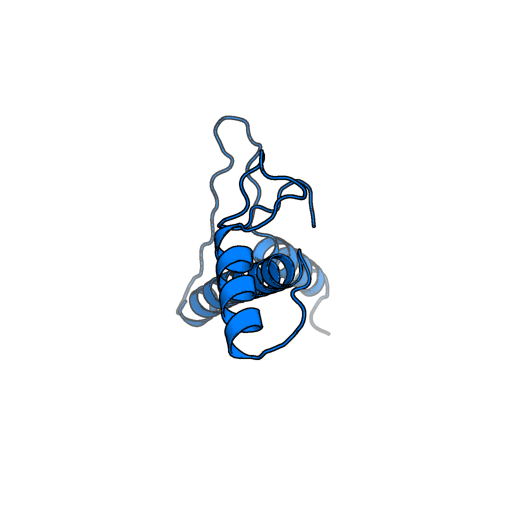402 -20.203 1.00 90.06 94 TRP A O 1
ATOM 775 N N . ALA A 1 95 ? 9.671 -12.293 -18.140 1.00 90.62 95 ALA A N 1
ATOM 776 C CA . ALA A 1 95 ? 10.812 -13.154 -18.429 1.00 90.62 95 ALA A CA 1
ATOM 777 C C . ALA A 1 95 ? 10.356 -14.576 -18.781 1.00 90.62 95 ALA A C 1
ATOM 779 O O . ALA A 1 95 ? 10.792 -15.117 -19.793 1.00 90.62 95 ALA A O 1
ATOM 780 N N . GLU A 1 96 ? 9.423 -15.145 -18.013 1.00 90.81 96 GLU A N 1
ATOM 781 C CA . GLU A 1 96 ? 8.836 -16.459 -18.300 1.00 90.81 96 GLU A CA 1
ATOM 782 C C . GLU A 1 96 ? 8.188 -16.502 -19.693 1.00 90.81 96 GLU A C 1
ATOM 784 O O . GLU A 1 96 ? 8.415 -17.436 -20.465 1.00 90.81 96 GLU A O 1
ATOM 789 N N . LYS A 1 97 ? 7.429 -15.461 -20.058 1.00 86.75 97 LYS A N 1
ATOM 790 C CA . LYS A 1 97 ? 6.773 -15.364 -21.370 1.00 86.75 97 LYS A CA 1
ATOM 791 C C . LYS A 1 97 ? 7.743 -15.150 -22.525 1.00 86.75 97 LYS A C 1
ATOM 793 O O . LYS A 1 97 ? 7.517 -15.691 -23.600 1.00 86.75 97 LYS A O 1
ATOM 798 N N . SER A 1 98 ? 8.819 -14.402 -22.309 1.00 79.75 98 SER A N 1
ATOM 799 C CA . SER A 1 98 ? 9.820 -14.113 -23.346 1.00 79.75 98 SER A CA 1
ATOM 800 C C . SER A 1 98 ? 10.701 -15.322 -23.685 1.00 79.75 98 SER A C 1
ATOM 802 O O . SER A 1 98 ? 11.318 -15.351 -24.746 1.00 79.75 98 SER A O 1
ATOM 804 N N . ILE A 1 99 ? 10.770 -16.316 -22.793 1.00 66.38 99 ILE A N 1
ATOM 805 C CA . ILE A 1 99 ? 11.540 -17.555 -22.982 1.00 66.38 99 ILE A CA 1
ATOM 806 C C . ILE A 1 99 ? 10.731 -18.612 -23.760 1.00 66.38 99 ILE A C 1
ATOM 808 O O . ILE A 1 99 ? 11.317 -19.548 -24.305 1.00 66.38 99 ILE A O 1
ATOM 812 N N . GLN A 1 100 ? 9.406 -18.462 -23.889 1.00 59.12 100 GLN A N 1
ATOM 813 C CA . GLN A 1 100 ? 8.608 -19.315 -24.773 1.00 59.12 100 GLN A CA 1
ATOM 814 C C . GLN A 1 100 ? 8.558 -18.716 -26.189 1.00 59.12 100 GLN A C 1
ATOM 816 O O . GLN A 1 100 ? 7.989 -17.636 -26.361 1.00 59.12 100 GLN A O 1
ATOM 821 N N . PRO A 1 101 ? 9.134 -19.370 -27.221 1.00 49.25 101 PRO A N 1
ATOM 822 C CA . PRO A 1 101 ? 8.962 -18.905 -28.590 1.00 49.25 101 PRO A CA 1
ATOM 823 C C . PRO A 1 101 ? 7.473 -18.971 -28.946 1.00 49.25 101 PRO A C 1
ATOM 825 O O . PRO A 1 101 ? 6.813 -19.964 -28.644 1.00 49.25 101 PRO A O 1
ATOM 828 N N . LEU A 1 102 ? 6.959 -17.904 -29.565 1.00 57.56 102 LEU A N 1
ATOM 829 C CA . LEU A 1 102 ? 5.615 -17.855 -30.145 1.00 57.56 102 LEU A CA 1
ATOM 830 C C . LEU A 1 102 ? 5.416 -19.096 -31.032 1.00 57.56 102 LEU A C 1
ATOM 832 O O . LEU A 1 102 ? 6.033 -19.188 -32.093 1.00 57.56 102 LEU A O 1
ATOM 836 N N . SER A 1 103 ? 4.612 -20.052 -30.558 1.00 51.56 103 SER A N 1
ATOM 837 C CA . SER A 1 103 ? 4.150 -21.219 -31.318 1.00 51.56 103 SER A CA 1
ATOM 838 C C . SER A 1 103 ? 2.951 -20.858 -32.177 1.00 51.56 103 SER A C 1
ATOM 840 O O . SER A 1 103 ? 2.008 -20.277 -31.585 1.00 51.56 103 SER A O 1
#

Secondary structure (DSSP, 8-state):
--TT---TTB-TTSGGG-BHHHHHHHHHHHHHHTPPP-TTHHHHHHHHHHHHHHHHHHHHHHHH-SS---------TTS-----HHHHHHHHHHHHHHHS---

Sequence (103 aa):
ADLFDSFIGESWFVRDRLNLQSEALAQLQTLIDGRPYREGVATAEARIDYAAERLRLLYVGITRAREELYISWNTGKRGDLQEAKPLTALREWWAEKSIQPLS

Foldseek 3Di:
DDPPDDAPQQDPPDPVSASVVQLVVQVVVCVVVVHDRDPPPSRVVSSVVRVVVVVVVVVVLVVPDDPDDDDDDDCDPVNPDDDDPVVVVVVVVVVVVVPDPDD